Protein AF-A0A530BC36-F1 (afdb_monomer_lite)

Structure (mmCIF, N/CA/C/O backbone):
data_AF-A0A530BC36-F1
#
_entry.id   AF-A0A530BC36-F1
#
loop_
_atom_site.group_PDB
_atom_site.id
_atom_site.type_symbol
_atom_site.label_atom_id
_atom_site.label_alt_id
_atom_site.label_comp_id
_atom_site.label_asym_id
_atom_site.label_entity_id
_atom_site.label_seq_id
_atom_site.pdbx_PDB_ins_code
_atom_site.Cartn_x
_atom_site.Cartn_y
_atom_site.Cartn_z
_atom_site.occupancy
_atom_site.B_iso_or_equiv
_atom_site.auth_seq_id
_atom_site.auth_comp_id
_atom_site.auth_asym_id
_atom_site.auth_atom_id
_atom_site.pdbx_PDB_model_num
ATOM 1 N N . LEU A 1 1 ? 22.616 0.974 2.250 1.00 83.69 1 LEU A N 1
ATOM 2 C CA . LEU A 1 1 ? 23.280 0.489 1.012 1.00 83.69 1 LEU A CA 1
ATOM 3 C C . LEU A 1 1 ? 24.410 1.427 0.635 1.00 83.69 1 LEU A C 1
ATOM 5 O O . LEU A 1 1 ? 25.526 0.953 0.505 1.00 83.69 1 LEU A O 1
ATOM 9 N N . GLU A 1 2 ? 24.134 2.727 0.574 1.00 86.38 2 GLU A N 1
ATOM 10 C CA . GLU A 1 2 ? 25.113 3.782 0.277 1.00 86.38 2 GLU A CA 1
ATOM 11 C C . GLU A 1 2 ? 26.311 3.788 1.243 1.00 86.38 2 GLU A C 1
ATOM 13 O O . GLU A 1 2 ? 27.447 3.723 0.795 1.00 86.38 2 GLU A O 1
ATOM 18 N N . GLU A 1 3 ? 26.083 3.719 2.560 1.00 93.06 3 GLU A N 1
ATOM 19 C CA . GLU A 1 3 ? 27.177 3.659 3.554 1.00 93.06 3 GLU A CA 1
ATOM 20 C C . GLU A 1 3 ? 28.042 2.392 3.442 1.00 93.06 3 GLU A C 1
ATOM 22 O O . GLU A 1 3 ? 29.245 2.417 3.687 1.00 93.06 3 GLU A O 1
ATOM 27 N N . ARG A 1 4 ? 27.428 1.261 3.070 1.00 95.50 4 ARG A N 1
ATOM 28 C CA . ARG A 1 4 ? 28.104 -0.045 2.983 1.00 95.50 4 ARG A CA 1
ATOM 29 C C . ARG A 1 4 ? 28.831 -0.238 1.648 1.00 95.50 4 ARG A C 1
ATOM 31 O O . ARG A 1 4 ? 29.804 -0.984 1.596 1.00 95.50 4 ARG A O 1
ATOM 38 N N . PHE A 1 5 ? 28.357 0.406 0.583 1.00 95.38 5 PHE A N 1
ATOM 39 C CA . PHE A 1 5 ? 28.881 0.294 -0.777 1.00 95.38 5 PHE A CA 1
ATOM 40 C C . PHE A 1 5 ? 28.949 1.686 -1.428 1.00 95.38 5 PHE A C 1
ATOM 42 O O . PHE A 1 5 ? 28.132 1.994 -2.293 1.00 95.38 5 PHE A O 1
ATOM 49 N N . PRO A 1 6 ? 29.924 2.533 -1.053 1.00 93.06 6 PRO A N 1
ATOM 50 C CA . PRO A 1 6 ? 29.983 3.932 -1.493 1.00 93.06 6 PRO A CA 1
ATOM 51 C C . PRO A 1 6 ? 30.231 4.116 -3.001 1.00 93.06 6 PRO A C 1
ATOM 53 O O . PRO A 1 6 ? 30.038 5.206 -3.523 1.00 93.06 6 PRO A O 1
ATOM 56 N N . GLN A 1 7 ? 30.648 3.062 -3.711 1.00 94.50 7 GLN A N 1
ATOM 57 C CA . GLN A 1 7 ? 30.808 3.059 -5.174 1.00 94.50 7 GLN A CA 1
ATOM 58 C C . GLN A 1 7 ? 29.553 2.560 -5.917 1.00 94.50 7 GLN A C 1
ATOM 60 O O . GLN A 1 7 ? 29.557 2.460 -7.142 1.00 94.50 7 GLN A O 1
ATOM 65 N N . LEU A 1 8 ? 28.490 2.183 -5.198 1.00 92.12 8 LEU A N 1
ATOM 66 C CA . LEU A 1 8 ? 27.239 1.739 -5.805 1.00 92.12 8 LEU A CA 1
ATOM 67 C C . LEU A 1 8 ? 26.492 2.953 -6.363 1.00 92.12 8 LEU A C 1
ATOM 69 O O . LEU A 1 8 ? 26.089 3.837 -5.613 1.00 92.12 8 LEU A O 1
ATOM 73 N N . HIS A 1 9 ? 26.269 2.978 -7.673 1.00 88.00 9 HIS A N 1
ATOM 74 C CA . 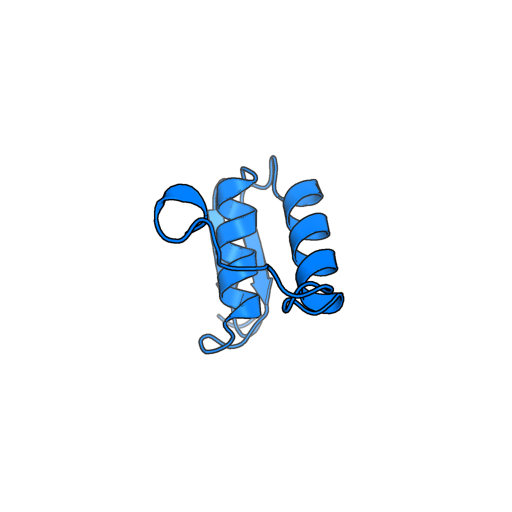HIS A 1 9 ? 25.471 4.020 -8.310 1.00 88.00 9 HIS A CA 1
ATOM 75 C C . HIS A 1 9 ? 24.008 3.587 -8.395 1.00 88.00 9 HIS A C 1
ATOM 77 O O . HIS A 1 9 ? 23.699 2.503 -8.897 1.00 88.00 9 HIS A O 1
ATOM 83 N N . ALA A 1 10 ? 23.104 4.440 -7.913 1.00 84.38 10 ALA A N 1
ATOM 84 C CA . ALA A 1 10 ? 21.675 4.240 -8.098 1.00 84.38 10 ALA A CA 1
ATOM 85 C C . ALA A 1 10 ? 21.315 4.311 -9.598 1.00 84.38 10 ALA A C 1
ATOM 87 O O . ALA A 1 10 ? 21.949 5.058 -10.350 1.00 84.38 10 ALA A O 1
ATOM 88 N N . PRO A 1 11 ? 20.312 3.543 -10.060 1.00 83.44 11 PRO A N 1
ATOM 89 C CA . PRO A 1 11 ? 19.817 3.681 -11.423 1.00 83.44 11 PRO A CA 1
ATOM 90 C C . PRO A 1 11 ? 19.276 5.098 -11.666 1.00 83.44 11 PRO A C 1
ATOM 92 O O . PRO A 1 11 ? 18.723 5.726 -10.767 1.00 83.44 11 PRO A O 1
ATOM 95 N N . ALA A 1 12 ? 19.422 5.594 -12.900 1.00 79.94 12 ALA A N 1
ATOM 96 C CA . ALA A 1 12 ? 19.017 6.955 -13.275 1.00 79.94 12 ALA A CA 1
ATOM 97 C C . ALA A 1 12 ? 17.499 7.202 -13.177 1.00 79.94 12 ALA A C 1
ATOM 99 O O . ALA A 1 12 ? 17.066 8.348 -13.091 1.00 79.94 12 ALA A O 1
ATOM 100 N N . ALA A 1 13 ? 16.700 6.134 -13.200 1.00 78.62 13 ALA A N 1
ATOM 101 C CA . ALA A 1 13 ? 15.262 6.163 -12.984 1.00 78.62 13 ALA A CA 1
ATOM 102 C C . ALA A 1 13 ? 14.898 5.208 -11.843 1.00 78.62 13 ALA A C 1
ATOM 104 O O . ALA A 1 13 ? 15.511 4.145 -11.695 1.00 78.62 13 ALA A O 1
ATOM 105 N N . GLU A 1 14 ? 13.882 5.573 -11.061 1.00 80.00 14 GLU A N 1
ATOM 106 C CA . GLU A 1 14 ? 13.332 4.676 -10.050 1.00 80.00 14 GLU A CA 1
ATOM 107 C C . GLU A 1 14 ? 12.808 3.388 -10.694 1.00 80.00 14 GLU A C 1
ATOM 109 O O . GLU A 1 14 ? 12.177 3.397 -11.751 1.00 80.00 14 GLU A O 1
ATOM 114 N N . SER A 1 15 ? 13.050 2.256 -10.034 1.00 86.69 15 SER A N 1
ATOM 115 C CA . SER A 1 15 ? 12.534 0.954 -10.469 1.00 86.69 15 SER A CA 1
ATOM 116 C C . SER A 1 15 ? 11.050 0.758 -10.139 1.00 86.69 15 SER A C 1
ATOM 118 O O . SER A 1 15 ? 10.426 -0.185 -10.630 1.00 86.69 15 SER A O 1
ATOM 120 N N . ILE A 1 16 ? 10.472 1.634 -9.314 1.00 89.38 16 ILE A N 1
ATOM 121 C CA . ILE A 1 16 ? 9.053 1.626 -8.972 1.00 89.38 16 ILE A CA 1
ATOM 122 C C . ILE A 1 16 ? 8.283 2.331 -10.088 1.00 89.38 16 ILE A C 1
ATOM 124 O O . ILE A 1 16 ? 8.565 3.470 -10.447 1.00 89.38 16 ILE A O 1
ATOM 128 N N . CYS A 1 17 ? 7.284 1.653 -10.652 1.00 92.88 17 CYS A N 1
ATOM 129 C CA . CYS A 1 17 ? 6.472 2.255 -11.701 1.00 92.88 17 CYS A CA 1
ATOM 130 C C . CYS A 1 17 ? 5.600 3.402 -11.160 1.00 92.88 17 CYS A C 1
ATOM 132 O O . CYS A 1 17 ? 5.118 3.352 -10.025 1.00 92.88 17 CYS A O 1
ATOM 134 N N . TYR A 1 18 ? 5.298 4.380 -12.021 1.00 94.19 18 TYR A N 1
ATOM 135 C CA . TYR A 1 18 ? 4.481 5.552 -11.674 1.00 94.19 18 TYR A CA 1
ATOM 136 C C . TYR A 1 18 ? 3.139 5.178 -11.021 1.00 94.19 18 TYR A C 1
ATOM 138 O O . TYR A 1 18 ? 2.674 5.829 -10.092 1.00 94.19 18 TYR A O 1
ATOM 146 N N . ALA A 1 19 ? 2.518 4.086 -11.476 1.00 95.81 19 ALA A N 1
ATOM 147 C CA . ALA A 1 19 ? 1.224 3.642 -10.976 1.00 95.81 19 ALA A CA 1
ATOM 148 C C . ALA A 1 19 ? 1.287 3.138 -9.524 1.00 95.81 19 ALA A C 1
ATOM 150 O O . ALA A 1 19 ? 0.275 3.160 -8.823 1.00 95.81 19 ALA A O 1
ATOM 151 N N . THR A 1 20 ? 2.447 2.655 -9.078 1.00 96.44 20 THR A N 1
ATOM 152 C CA . THR A 1 20 ? 2.674 2.275 -7.680 1.00 96.44 20 THR A CA 1
ATOM 153 C C . THR A 1 20 ? 2.865 3.528 -6.831 1.00 96.44 20 THR A C 1
ATOM 155 O O . THR A 1 20 ? 2.183 3.678 -5.819 1.00 96.44 20 THR A O 1
ATOM 158 N N . THR A 1 21 ? 3.712 4.458 -7.279 1.00 96.12 21 THR A N 1
ATOM 159 C CA . THR A 1 21 ? 3.978 5.725 -6.583 1.00 96.12 21 THR A CA 1
ATOM 160 C C . THR A 1 21 ? 2.701 6.540 -6.393 1.00 96.12 21 THR A C 1
ATOM 162 O O . THR A 1 21 ? 2.351 6.871 -5.264 1.00 96.12 21 THR A O 1
ATOM 165 N N . ASN A 1 22 ? 1.931 6.754 -7.462 1.00 97.69 22 ASN A N 1
ATOM 166 C CA . ASN A 1 22 ? 0.710 7.562 -7.411 1.00 97.69 22 ASN A CA 1
ATOM 167 C C . ASN A 1 22 ? -0.329 7.002 -6.431 1.00 97.69 22 ASN A C 1
ATOM 169 O O . ASN A 1 22 ? -0.982 7.759 -5.720 1.00 97.69 22 ASN A O 1
ATOM 173 N N . ARG A 1 23 ? -0.489 5.672 -6.375 1.00 98.12 23 ARG A N 1
ATOM 174 C CA . ARG A 1 23 ? -1.431 5.049 -5.435 1.00 98.12 23 ARG A CA 1
ATOM 175 C C . ARG A 1 23 ? -0.951 5.162 -3.993 1.00 98.12 23 ARG A C 1
ATOM 177 O O . ARG A 1 23 ? -1.777 5.365 -3.115 1.00 98.12 23 ARG A O 1
ATOM 184 N N . GLN A 1 24 ? 0.354 5.037 -3.743 1.00 98.38 24 GLN A N 1
ATOM 185 C CA . GLN A 1 24 ? 0.895 5.213 -2.394 1.00 98.38 24 GLN A CA 1
ATOM 186 C C . GLN A 1 24 ? 0.735 6.656 -1.909 1.00 98.38 24 GLN A C 1
ATOM 188 O O . GLN A 1 24 ? 0.325 6.842 -0.770 1.00 98.38 24 GLN A O 1
ATOM 193 N N . GLU A 1 25 ? 0.995 7.657 -2.755 1.00 98.25 25 GLU A N 1
ATOM 194 C CA . GLU A 1 25 ? 0.770 9.067 -2.399 1.00 98.25 25 GLU A CA 1
ATOM 195 C C . GLU A 1 25 ? -0.703 9.342 -2.077 1.00 98.25 25 GLU A C 1
ATOM 197 O O . GLU A 1 25 ? -1.007 9.848 -1.000 1.00 98.25 25 GLU A O 1
ATOM 202 N N . ALA A 1 26 ? -1.631 8.881 -2.922 1.00 98.31 26 ALA A N 1
ATOM 203 C CA . ALA A 1 26 ? -3.061 9.044 -2.660 1.00 98.31 26 ALA A CA 1
ATOM 204 C C . ALA A 1 26 ? -3.504 8.403 -1.329 1.00 98.31 26 ALA A C 1
ATOM 206 O O . ALA A 1 26 ? -4.331 8.962 -0.610 1.00 98.31 26 ALA A O 1
ATOM 207 N N . VAL A 1 27 ? -2.949 7.239 -0.970 1.00 98.44 27 VAL A N 1
ATOM 208 C CA . VAL A 1 27 ? -3.233 6.605 0.328 1.00 98.44 27 VAL A CA 1
ATOM 209 C C . VAL A 1 27 ? -2.666 7.428 1.487 1.00 98.44 27 VAL A C 1
ATOM 211 O O . VAL A 1 27 ? -3.360 7.600 2.484 1.00 98.44 27 VAL A O 1
ATOM 214 N N . LYS A 1 28 ? -1.449 7.980 1.374 1.00 98.25 28 LYS A N 1
ATOM 215 C CA . LYS A 1 28 ? -0.865 8.825 2.433 1.00 98.25 28 LYS A CA 1
ATOM 216 C C . LYS A 1 28 ? -1.722 10.053 2.734 1.00 98.25 28 LYS A C 1
ATOM 218 O O . LYS A 1 28 ? -1.885 10.401 3.897 1.00 98.25 28 LYS A O 1
ATOM 223 N N . GLU A 1 29 ? -2.269 10.685 1.699 1.00 98.19 29 GLU A N 1
ATOM 224 C CA . GLU A 1 29 ? -3.100 11.888 1.833 1.00 98.19 29 GLU A CA 1
ATOM 225 C C . GLU A 1 29 ? -4.476 11.606 2.452 1.00 98.19 29 GLU A C 1
ATOM 227 O O . GLU A 1 29 ? -5.066 12.492 3.066 1.00 98.19 29 GLU A O 1
ATOM 232 N N . THR A 1 30 ? -4.997 10.385 2.295 1.00 97.56 30 THR A N 1
ATOM 233 C CA . THR A 1 30 ? -6.394 10.055 2.628 1.00 97.56 30 THR A CA 1
ATOM 234 C C . THR A 1 30 ? -6.561 9.145 3.840 1.00 97.56 30 THR A C 1
ATOM 236 O O . THR A 1 30 ? -7.661 9.053 4.377 1.00 97.56 30 THR A O 1
ATOM 239 N N . ALA A 1 31 ? -5.504 8.463 4.285 1.00 98.31 31 ALA A N 1
ATOM 240 C CA . ALA A 1 31 ? -5.595 7.497 5.378 1.00 98.31 31 ALA A CA 1
ATOM 241 C C . ALA A 1 31 ? -5.712 8.140 6.768 1.00 98.31 31 ALA A C 1
ATOM 243 O O . ALA A 1 31 ? -6.311 7.547 7.666 1.00 98.31 31 ALA A O 1
ATOM 244 N N . ALA A 1 32 ? -5.157 9.338 6.958 1.00 97.56 32 ALA A N 1
ATOM 245 C CA . ALA A 1 32 ? -5.186 10.017 8.247 1.00 97.56 32 ALA A CA 1
ATOM 246 C C . ALA A 1 32 ? -6.629 10.320 8.684 1.00 97.56 32 ALA A C 1
ATOM 248 O O . ALA A 1 32 ? -7.381 10.991 7.979 1.00 97.56 32 ALA A O 1
ATOM 249 N N . GLY A 1 33 ? -7.005 9.842 9.873 1.00 95.88 33 GLY A N 1
ATOM 250 C CA . GLY A 1 33 ? -8.344 10.047 10.433 1.00 95.88 33 GLY A CA 1
ATOM 251 C C . GLY A 1 33 ? -9.401 9.053 9.944 1.00 95.88 33 GLY A C 1
ATOM 252 O O . GLY A 1 33 ? -10.552 9.160 10.360 1.00 95.88 33 GLY A O 1
ATOM 253 N N . ALA A 1 34 ? -9.038 8.079 9.104 1.00 98.25 34 ALA A N 1
ATOM 254 C CA . ALA A 1 34 ? -9.924 6.969 8.782 1.00 98.25 34 ALA A CA 1
ATOM 255 C C . ALA A 1 34 ? -9.960 5.960 9.941 1.00 98.25 34 ALA A C 1
ATOM 257 O O . ALA A 1 34 ? -8.925 5.399 10.310 1.00 98.25 34 ALA A O 1
ATOM 258 N N . ASP A 1 35 ? -11.152 5.668 10.465 1.00 98.50 35 ASP A N 1
ATOM 259 C CA . ASP A 1 35 ? -11.339 4.571 11.427 1.00 98.50 35 ASP A CA 1
ATOM 260 C C . ASP A 1 35 ? -11.040 3.207 10.781 1.00 98.50 35 ASP A C 1
ATOM 262 O O . ASP A 1 35 ? -10.488 2.305 11.410 1.00 98.50 35 ASP A O 1
ATOM 266 N N . LEU A 1 36 ? -11.377 3.068 9.496 1.00 98.00 36 LEU A N 1
ATOM 267 C CA . LEU A 1 36 ? -11.130 1.877 8.694 1.00 98.00 36 LEU A CA 1
ATOM 268 C C . LEU A 1 36 ? -10.770 2.260 7.254 1.00 98.00 36 LEU A C 1
ATOM 270 O O . LEU A 1 36 ? -11.528 2.958 6.582 1.00 98.00 36 LEU A O 1
ATOM 274 N N . PHE A 1 37 ? -9.645 1.745 6.762 1.00 98.38 37 PHE A N 1
ATOM 275 C CA . PHE A 1 37 ? -9.185 1.896 5.385 1.00 98.38 37 PHE A CA 1
ATOM 276 C C . PHE A 1 37 ? -9.193 0.537 4.672 1.00 98.38 37 PHE A C 1
ATOM 278 O O . PHE A 1 37 ? -8.460 -0.380 5.038 1.00 98.38 37 PHE A O 1
ATOM 285 N N . LEU A 1 38 ? -10.028 0.381 3.643 1.00 98.06 38 LEU A N 1
ATOM 286 C CA . LEU A 1 38 ? -10.132 -0.872 2.891 1.00 98.06 38 LEU A CA 1
ATOM 287 C C . LEU A 1 38 ? -9.360 -0.776 1.578 1.00 98.06 38 LEU A C 1
ATOM 289 O O . LEU A 1 38 ? -9.675 0.034 0.707 1.00 98.06 38 LEU A O 1
ATOM 293 N N . VAL A 1 39 ? -8.377 -1.654 1.406 1.00 98.25 39 VAL A N 1
ATOM 294 C CA . VAL A 1 39 ? -7.672 -1.838 0.140 1.00 98.25 39 VAL A CA 1
ATOM 295 C C . VAL A 1 39 ? -8.253 -3.057 -0.557 1.00 98.25 39 VAL A C 1
ATOM 297 O O . VAL A 1 39 ? -8.1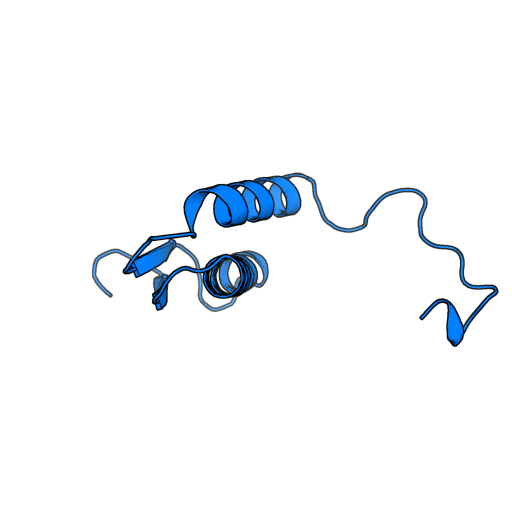89 -4.170 -0.040 1.00 98.25 39 VAL A O 1
ATOM 300 N N . VAL A 1 40 ? -8.786 -2.865 -1.762 1.00 97.94 40 VAL A N 1
ATOM 301 C CA . VAL A 1 40 ? -9.296 -3.976 -2.571 1.00 97.94 40 VAL A CA 1
ATOM 302 C C . VAL A 1 40 ? -8.166 -4.567 -3.410 1.00 97.94 40 VAL A C 1
ATOM 304 O O . VAL A 1 40 ? -7.528 -3.868 -4.203 1.00 97.94 40 VAL A O 1
ATOM 307 N N . GLY A 1 41 ? -7.900 -5.861 -3.258 1.00 97.25 41 GLY A N 1
ATOM 308 C CA . GLY A 1 41 ? -6.878 -6.541 -4.045 1.00 97.25 41 GLY A CA 1
ATOM 309 C C . GLY A 1 41 ? -6.668 -8.002 -3.674 1.00 97.25 41 GLY A C 1
ATOM 310 O O . GLY A 1 41 ? -7.070 -8.467 -2.613 1.00 97.25 41 GLY A O 1
ATOM 311 N N . ALA A 1 42 ? -5.997 -8.733 -4.565 1.00 96.94 42 ALA A N 1
ATOM 312 C CA . ALA A 1 42 ? -5.645 -10.123 -4.313 1.00 96.94 42 ALA A CA 1
ATOM 313 C C . ALA A 1 42 ? -4.602 -10.229 -3.184 1.00 96.94 42 ALA A C 1
ATOM 315 O O . ALA A 1 42 ? -3.669 -9.418 -3.132 1.00 96.94 42 ALA A O 1
ATOM 316 N N . PRO A 1 43 ? -4.676 -11.261 -2.326 1.00 93.50 43 PRO A N 1
ATOM 317 C CA . PRO A 1 43 ? -3.770 -11.424 -1.202 1.00 93.50 43 PRO A CA 1
ATOM 318 C C . PRO A 1 43 ? -2.329 -11.599 -1.656 1.00 93.50 43 PRO A C 1
ATOM 320 O O . PRO A 1 43 ? -1.444 -11.265 -0.892 1.00 93.50 43 PRO A O 1
ATOM 323 N N . ASN A 1 44 ? -2.053 -12.087 -2.866 1.00 96.56 44 ASN A N 1
ATOM 324 C CA . ASN A 1 44 ? -0.700 -12.255 -3.408 1.00 96.56 44 ASN A CA 1
ATOM 325 C C . ASN A 1 44 ? -0.156 -11.012 -4.145 1.00 96.56 44 ASN A C 1
ATOM 327 O O . ASN A 1 44 ? 0.952 -11.057 -4.678 1.00 96.56 44 ASN A O 1
ATOM 331 N N . SER A 1 45 ? -0.896 -9.900 -4.173 1.00 97.56 45 SER A N 1
ATOM 332 C CA . SER A 1 45 ? -0.450 -8.647 -4.789 1.00 97.56 45 SER A CA 1
ATOM 333 C C . SER A 1 45 ? 0.464 -7.865 -3.844 1.00 97.56 45 SER A C 1
ATOM 335 O O . SER A 1 45 ? 0.013 -7.309 -2.839 1.00 97.56 45 SER A O 1
ATOM 337 N N . SER A 1 46 ? 1.750 -7.757 -4.194 1.00 96.94 46 SER A N 1
ATOM 338 C CA . SER A 1 46 ? 2.707 -6.947 -3.425 1.00 96.94 46 SER A CA 1
ATOM 339 C C . SER A 1 46 ? 2.308 -5.471 -3.374 1.00 96.94 46 SER A C 1
ATOM 341 O O . SER A 1 46 ? 2.493 -4.838 -2.340 1.00 96.94 46 SER A O 1
ATOM 343 N N . ASN A 1 47 ? 1.746 -4.918 -4.456 1.00 97.06 47 ASN A N 1
ATOM 344 C CA . ASN A 1 47 ? 1.286 -3.529 -4.460 1.00 97.06 47 ASN A CA 1
ATOM 345 C C . ASN A 1 47 ? 0.102 -3.339 -3.502 1.00 97.06 47 ASN A C 1
ATOM 347 O O . ASN A 1 47 ? 0.106 -2.403 -2.715 1.00 97.06 47 ASN A O 1
ATOM 351 N N . SER A 1 48 ? -0.886 -4.239 -3.525 1.00 98.00 48 SER A N 1
ATOM 352 C CA . SER A 1 48 ? -2.069 -4.120 -2.660 1.00 98.00 48 SER A CA 1
ATOM 353 C C . SER A 1 48 ? -1.704 -4.253 -1.181 1.00 98.00 48 SER A C 1
ATOM 355 O O . SER A 1 48 ? -2.137 -3.433 -0.380 1.00 98.00 48 SER A O 1
ATOM 357 N N . ARG A 1 49 ? -0.830 -5.205 -0.822 1.00 98.06 49 ARG A N 1
ATOM 358 C CA . ARG A 1 49 ? -0.287 -5.296 0.545 1.00 98.06 49 ARG A CA 1
ATOM 359 C C . ARG A 1 49 ? 0.464 -4.033 0.949 1.00 98.06 49 ARG A C 1
ATOM 361 O O . ARG A 1 49 ? 0.267 -3.525 2.045 1.00 98.06 49 ARG A O 1
ATOM 368 N N . ARG A 1 50 ? 1.275 -3.483 0.041 1.00 98.31 50 ARG A N 1
ATOM 369 C CA . ARG A 1 50 ? 2.019 -2.255 0.313 1.00 98.31 50 ARG A CA 1
ATOM 370 C C . ARG A 1 50 ? 1.096 -1.068 0.590 1.00 98.31 50 ARG A C 1
ATOM 372 O O . ARG A 1 50 ? 1.423 -0.257 1.444 1.00 98.31 50 ARG A O 1
ATOM 379 N N . LEU A 1 51 ? -0.047 -0.964 -0.088 1.00 98.62 51 LEU A N 1
ATOM 380 C CA . LEU A 1 51 ? -1.023 0.098 0.185 1.00 98.62 51 LEU A CA 1
ATOM 381 C C . LEU A 1 51 ? -1.652 -0.034 1.578 1.00 98.62 51 LEU A C 1
ATOM 383 O O . LEU A 1 51 ? -1.847 0.988 2.228 1.00 98.62 51 LEU A O 1
ATOM 387 N N . VAL A 1 52 ? -1.895 -1.259 2.061 1.00 98.56 52 VAL A N 1
ATOM 388 C CA . VAL A 1 52 ? -2.355 -1.487 3.444 1.00 98.56 52 VAL A CA 1
ATOM 389 C C . VAL A 1 52 ? -1.335 -0.938 4.437 1.00 98.56 52 VAL A C 1
ATOM 391 O O . VAL A 1 52 ? -1.692 -0.106 5.264 1.00 98.56 52 VAL A O 1
ATOM 394 N N . GLU A 1 53 ? -0.060 -1.312 4.281 1.00 98.50 53 GLU A N 1
ATOM 395 C CA . GLU A 1 53 ? 1.034 -0.826 5.136 1.00 98.50 53 GLU A CA 1
ATOM 396 C C . GLU A 1 53 ? 1.190 0.702 5.077 1.00 98.50 53 GLU A C 1
ATOM 398 O O . GLU A 1 53 ? 1.527 1.341 6.073 1.00 98.50 53 GLU A O 1
ATOM 403 N N . VAL A 1 54 ? 1.003 1.301 3.896 1.00 98.56 54 VAL A N 1
ATOM 404 C CA . VAL A 1 54 ? 1.083 2.757 3.724 1.00 98.56 54 VAL A CA 1
ATOM 405 C C . VAL A 1 54 ? -0.064 3.449 4.456 1.00 98.56 54 VAL A C 1
ATOM 407 O O . VAL A 1 54 ? 0.198 4.445 5.122 1.00 98.56 54 VAL A O 1
ATOM 410 N N . ALA A 1 55 ? -1.287 2.917 4.399 1.00 98.69 55 ALA A N 1
ATOM 411 C CA . ALA A 1 55 ? -2.429 3.477 5.122 1.00 98.69 55 ALA A CA 1
ATOM 412 C C . ALA A 1 55 ? -2.233 3.419 6.646 1.00 98.69 55 ALA A C 1
ATOM 414 O O . ALA A 1 55 ? -2.455 4.417 7.329 1.00 98.69 55 ALA A O 1
ATOM 415 N N . GLU A 1 56 ? -1.743 2.292 7.176 1.00 98.12 56 GLU A N 1
ATOM 416 C CA . GLU A 1 56 ? -1.427 2.152 8.608 1.00 98.12 56 GLU A CA 1
ATOM 417 C C . GLU A 1 56 ? -0.380 3.181 9.048 1.00 98.12 56 GLU A C 1
ATOM 419 O O . GLU A 1 56 ? -0.557 3.886 10.039 1.00 98.12 56 GLU A O 1
ATOM 424 N N . ARG A 1 57 ? 0.701 3.329 8.271 1.00 98.38 57 ARG A N 1
ATOM 425 C CA . ARG A 1 57 ? 1.770 4.302 8.560 1.00 98.38 57 ARG A CA 1
ATOM 426 C C . ARG A 1 57 ? 1.313 5.752 8.425 1.00 98.38 57 ARG A C 1
ATOM 428 O O . ARG A 1 57 ? 1.894 6.621 9.067 1.00 98.38 57 ARG A O 1
ATOM 435 N N . ALA A 1 58 ? 0.323 6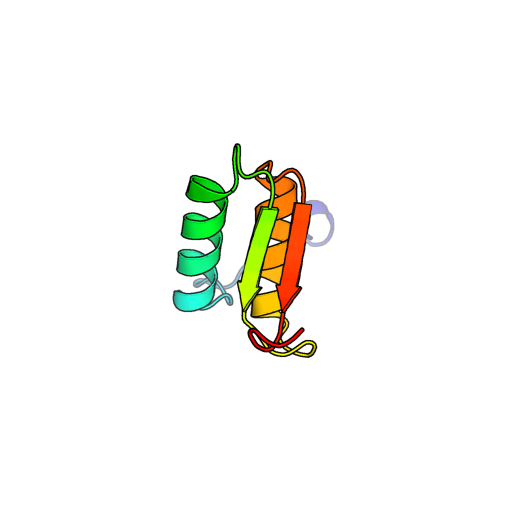.009 7.577 1.00 98.25 58 ALA A N 1
ATOM 436 C CA . ALA A 1 58 ? -0.253 7.329 7.359 1.00 98.25 58 ALA A CA 1
ATOM 437 C C . ALA A 1 58 ? -1.349 7.692 8.379 1.00 98.25 58 ALA A C 1
ATOM 439 O O . ALA A 1 58 ? -1.829 8.823 8.368 1.00 98.25 58 ALA A O 1
ATOM 440 N N . GLY A 1 59 ? -1.704 6.783 9.295 1.00 98.12 59 GLY A N 1
ATOM 441 C CA . GLY A 1 59 ? -2.553 7.089 10.448 1.00 98.12 59 GLY A CA 1
ATOM 442 C C . GLY A 1 59 ? -4.004 6.623 10.343 1.00 98.12 59 GLY A C 1
ATOM 443 O O . GLY A 1 59 ? -4.840 7.139 11.085 1.00 98.12 59 GLY A O 1
ATOM 444 N N . ALA A 1 60 ? -4.316 5.665 9.465 1.00 98.50 60 ALA A N 1
ATOM 445 C CA . ALA A 1 60 ? -5.579 4.934 9.570 1.00 98.50 60 ALA A CA 1
ATOM 446 C C . ALA A 1 60 ? -5.592 4.113 10.871 1.00 98.50 60 ALA A C 1
ATOM 448 O O . ALA A 1 60 ? -4.603 3.450 11.191 1.00 98.50 60 ALA A O 1
ATOM 449 N N . ALA A 1 61 ? -6.705 4.123 11.609 1.00 98.25 61 ALA A N 1
ATOM 450 C CA . ALA A 1 61 ? -6.822 3.355 12.851 1.00 98.25 61 ALA A CA 1
ATOM 451 C C . ALA A 1 61 ? -6.811 1.840 12.588 1.00 98.25 61 ALA A C 1
ATOM 453 O O . ALA A 1 61 ? -6.269 1.068 13.380 1.00 98.25 61 ALA A O 1
ATOM 454 N N . MET A 1 62 ? -7.369 1.423 11.450 1.00 98.19 62 MET A N 1
ATOM 455 C CA . MET A 1 62 ? -7.325 0.055 10.953 1.00 98.19 62 MET A CA 1
ATOM 456 C C . MET A 1 62 ? -7.227 0.057 9.426 1.00 98.19 62 MET A C 1
ATOM 458 O O . MET A 1 62 ? -7.888 0.851 8.760 1.00 98.19 62 MET A O 1
ATOM 462 N N . SER A 1 63 ? -6.438 -0.853 8.856 1.00 98.38 63 SER A N 1
ATOM 463 C CA . SER A 1 63 ? -6.305 -1.029 7.408 1.00 98.38 63 SER A CA 1
ATOM 464 C C . SER A 1 63 ? -6.408 -2.507 7.053 1.00 98.38 63 SER A C 1
ATOM 466 O O . SER A 1 63 ? -5.804 -3.342 7.723 1.00 98.38 63 SER A O 1
ATOM 468 N N . LEU A 1 64 ? -7.182 -2.856 6.025 1.00 97.88 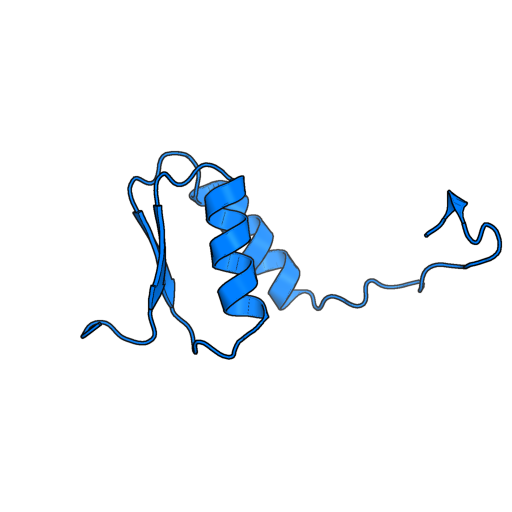64 LEU A N 1
ATOM 469 C CA . LEU A 1 64 ? -7.418 -4.250 5.640 1.00 97.88 64 LEU A CA 1
ATOM 470 C C . LEU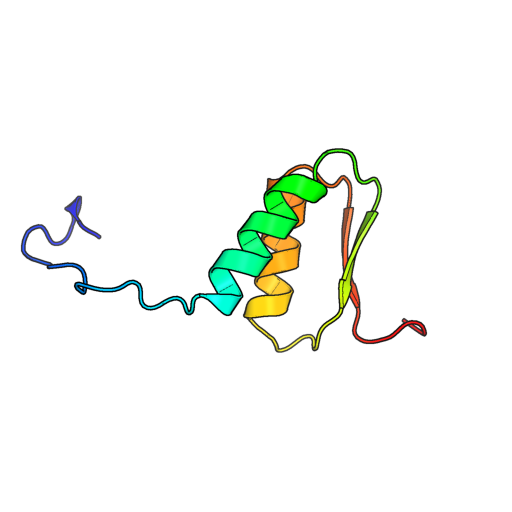 A 1 64 ? -7.306 -4.459 4.134 1.00 97.88 64 LEU A C 1
ATOM 472 O O . LEU A 1 64 ? -7.735 -3.626 3.335 1.00 97.88 64 LEU A O 1
ATOM 476 N N . LEU A 1 65 ? -6.781 -5.626 3.757 1.00 98.19 65 LEU A N 1
ATOM 477 C CA . LEU A 1 65 ? -6.838 -6.133 2.390 1.00 98.19 65 LEU A CA 1
ATOM 478 C C . LEU A 1 65 ? -8.071 -7.023 2.238 1.00 98.19 65 LEU A C 1
ATOM 480 O O . LEU A 1 65 ? -8.154 -8.061 2.891 1.00 98.19 65 LEU A O 1
ATOM 484 N N . VAL A 1 66 ? -8.980 -6.647 1.345 1.00 97.69 66 VAL A N 1
ATOM 485 C CA . VAL A 1 66 ? -10.181 -7.428 1.020 1.00 97.69 66 VAL A CA 1
ATOM 486 C C . VAL A 1 66 ? -10.192 -7.775 -0.464 1.00 97.69 66 VAL A C 1
ATOM 488 O O . VAL A 1 66 ? -9.808 -6.960 -1.305 1.00 97.69 66 VAL A O 1
ATOM 491 N N . GLN A 1 67 ? -10.624 -8.982 -0.829 1.00 96.75 67 GLN A N 1
ATOM 492 C CA . GLN A 1 67 ? -10.677 -9.358 -2.251 1.00 96.75 67 GLN A CA 1
ATOM 493 C C . GLN A 1 67 ? -11.989 -8.943 -2.917 1.00 96.75 67 GLN A C 1
ATOM 495 O O . GLN A 1 67 ? -12.037 -8.753 -4.132 1.00 96.75 67 GLN A O 1
ATOM 500 N N . ARG A 1 68 ? -13.066 -8.850 -2.134 1.00 95.81 68 ARG A N 1
ATOM 501 C CA . ARG A 1 68 ? -14.443 -8.633 -2.592 1.00 95.81 68 ARG A CA 1
ATO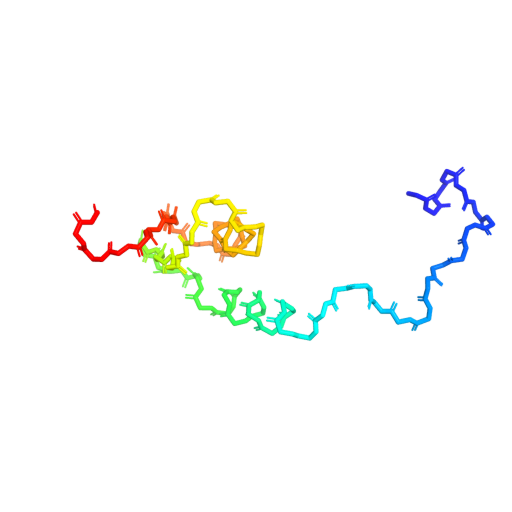M 502 C C . ARG A 1 68 ? -15.327 -8.217 -1.423 1.00 95.81 68 ARG A C 1
ATOM 504 O O . ARG A 1 68 ? -14.981 -8.463 -0.281 1.00 95.81 68 ARG A O 1
ATOM 511 N N . ALA A 1 69 ? -16.497 -7.666 -1.729 1.00 91.31 69 ALA A N 1
ATOM 512 C CA . ALA A 1 69 ? -17.438 -7.154 -0.730 1.00 91.31 69 ALA A CA 1
ATOM 513 C C . ALA A 1 69 ? -18.083 -8.221 0.179 1.00 91.31 69 ALA A C 1
ATOM 515 O O . ALA A 1 69 ? -18.733 -7.865 1.152 1.00 91.31 69 ALA A O 1
ATOM 516 N N . SER A 1 70 ? -17.980 -9.508 -0.169 1.00 91.69 70 SER A N 1
ATOM 517 C CA . SER A 1 70 ? -18.530 -10.609 0.636 1.00 91.69 70 SER A CA 1
ATOM 518 C C . SER A 1 70 ? -17.557 -11.150 1.689 1.00 91.69 70 SER A C 1
ATOM 520 O O . SER A 1 70 ? -17.890 -12.123 2.359 1.00 91.69 70 SER A O 1
ATOM 522 N N . GLU A 1 71 ? -16.340 -10.613 1.736 1.00 74.94 71 GLU A N 1
ATOM 523 C CA . GLU A 1 71 ? -15.373 -10.823 2.820 1.00 74.94 71 GLU A CA 1
ATOM 524 C C . GLU A 1 71 ? -15.543 -9.706 3.851 1.00 74.94 71 GLU A C 1
ATOM 526 O O . GLU A 1 71 ? -15.477 -10.029 5.055 1.00 74.94 71 GLU A O 1
#

pLDDT: mean 94.87, std 5.55, range [74.94, 98.69]

Sequence (71 aa):
LEERFPQLHAPAAESICYATTNRQEAVKETAAGADLFLVVGAPNSSNSRRLVEVAERAGAAMSLLVQRASE

Foldseek 3Di:
DCVVCVPDDDDPDDPDDPVLVVLLVVLLVPLAPACEAEQADDPPDPSSVVSQVSSVVSHHNHYDYDPDPVD

Secondary structure (DSSP, 8-state):
-TTT-TTPPPPSS-SS-HHHHHHHHHHHHHHTT-S-EEEES-TT-HHHHHHHHHHHHTT-S-EEEESSTT-

Radius of gyration: 15.39 Å; chains: 1; bounding box: 49×24×26 Å